Protein AF-A0A7V2S6H6-F1 (afdb_monomer_lite)

Radius of gyration: 12.1 Å; chains: 1; bounding box: 16×15×42 Å

pLDDT: mean 76.77, std 14.17, range [46.44, 91.19]

Sequence (39 aa):
MSKKRQYNHYTKEFKEEAVALVREQGYSVPEAAKSLTYG

Foldseek 3Di:
DPPPPPPPCCDPVLVVQLVCCCVPVVDDSVRSNCVSPVD

Structure (mmCIF, N/CA/C/O backbone):
data_AF-A0A7V2S6H6-F1
#
_entry.id   AF-A0A7V2S6H6-F1
#
loop_
_atom_site.group_PDB
_atom_site.id
_atom_site.type_symbol
_atom_site.label_atom_id
_atom_site.label_alt_id
_atom_site.label_comp_id
_atom_site.label_asym_id
_atom_site.label_entity_id
_atom_site.label_seq_id
_atom_site.pdbx_PDB_ins_code
_atom_site.Cartn_x
_atom_site.Cartn_y
_atom_site.Cartn_z
_atom_site.occupancy
_atom_site.B_iso_or_equiv
_atom_site.auth_seq_id
_atom_site.auth_comp_id
_atom_site.auth_asym_id
_atom_site.auth_atom_id
_atom_site.pdbx_PDB_model_num
ATOM 1 N N . MET A 1 1 ? 3.591 1.373 29.299 1.00 46.44 1 MET A N 1
ATOM 2 C CA . MET A 1 1 ? 2.425 1.544 28.406 1.00 46.44 1 MET A CA 1
ATOM 3 C C . MET A 1 1 ? 2.699 0.806 27.108 1.00 46.44 1 MET A C 1
ATOM 5 O O . MET A 1 1 ? 3.535 1.250 26.332 1.00 46.44 1 MET A O 1
ATOM 9 N N . SER A 1 2 ? 2.073 -0.354 26.903 1.00 53.34 2 SER A N 1
ATOM 10 C CA . SER A 1 2 ? 2.228 -1.128 25.668 1.00 53.34 2 SER A CA 1
ATOM 11 C C . SER A 1 2 ? 1.638 -0.326 24.517 1.00 53.34 2 SER A C 1
ATOM 13 O O . SER A 1 2 ? 0.422 -0.145 24.451 1.00 53.34 2 SER A O 1
ATOM 15 N N . LYS A 1 3 ? 2.504 0.205 23.649 1.00 59.03 3 LYS A N 1
ATOM 16 C CA . LYS A 1 3 ? 2.121 0.893 22.416 1.00 59.03 3 LYS A CA 1
ATOM 17 C C . LYS A 1 3 ? 1.307 -0.125 21.620 1.00 59.03 3 LYS A C 1
ATOM 19 O O . LYS A 1 3 ? 1.877 -1.080 21.093 1.00 59.03 3 LYS A O 1
ATOM 24 N N . LYS A 1 4 ? -0.032 -0.004 21.681 1.00 52.38 4 LYS A N 1
ATOM 25 C CA . LYS A 1 4 ? -0.983 -0.827 20.921 1.00 52.38 4 LYS A CA 1
ATOM 26 C C . LYS A 1 4 ? -0.376 -0.968 19.543 1.00 52.38 4 LYS A C 1
ATOM 28 O O . LYS A 1 4 ? -0.026 0.060 18.964 1.00 52.38 4 LYS A O 1
ATOM 33 N N . ARG A 1 5 ? -0.196 -2.211 19.081 1.00 52.59 5 ARG A N 1
ATOM 34 C CA . ARG A 1 5 ? 0.155 -2.497 17.690 1.00 52.59 5 ARG A CA 1
ATOM 35 C C . ARG A 1 5 ? -0.709 -1.549 16.875 1.00 52.59 5 ARG A C 1
ATOM 37 O O . ARG A 1 5 ? -1.932 -1.692 16.904 1.00 52.59 5 ARG A O 1
ATOM 44 N N . GLN A 1 6 ? -0.105 -0.512 16.297 1.00 52.44 6 GLN A N 1
ATOM 45 C CA . GLN A 1 6 ? -0.784 0.266 15.287 1.00 52.44 6 GLN A CA 1
ATOM 46 C C . GLN A 1 6 ? -0.961 -0.779 14.205 1.00 52.44 6 GLN A C 1
ATOM 48 O O . GLN A 1 6 ? -0.020 -1.125 13.499 1.00 52.44 6 GLN A O 1
ATOM 53 N N . TYR A 1 7 ? -2.119 -1.438 14.203 1.00 53.78 7 TYR A N 1
ATOM 54 C CA . TYR A 1 7 ? -2.569 -2.100 13.009 1.00 53.78 7 TYR A CA 1
ATOM 55 C C . TYR A 1 7 ? 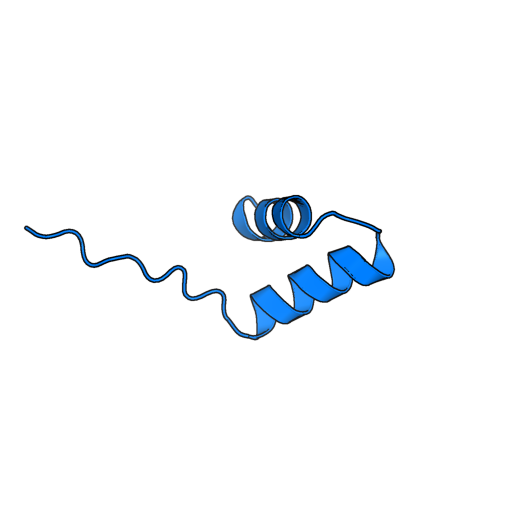-2.565 -0.951 12.023 1.00 53.78 7 TYR A C 1
ATOM 57 O O . TYR A 1 7 ? -3.382 -0.039 12.160 1.00 53.78 7 TYR A O 1
ATOM 65 N N . ASN A 1 8 ? -1.563 -0.923 11.141 1.00 61.75 8 ASN A N 1
ATOM 66 C CA . ASN A 1 8 ? -1.602 -0.127 9.933 1.00 61.75 8 ASN A CA 1
ATOM 67 C C . ASN A 1 8 ? -2.836 -0.647 9.201 1.00 61.75 8 ASN A C 1
ATOM 69 O O . ASN A 1 8 ? -2.766 -1.571 8.390 1.00 61.75 8 ASN A O 1
ATOM 73 N N . HIS A 1 9 ? -3.999 -0.148 9.612 1.00 61.94 9 HIS A N 1
ATOM 74 C CA . HIS A 1 9 ? -5.271 -0.371 8.980 1.00 61.94 9 HIS A CA 1
ATOM 75 C C . HIS A 1 9 ? -5.184 0.462 7.722 1.00 61.94 9 HIS A C 1
ATOM 77 O O . HIS A 1 9 ? -5.706 1.566 7.638 1.00 61.94 9 HIS A O 1
ATOM 83 N N . TYR A 1 10 ? -4.451 -0.081 6.757 1.00 71.00 10 TYR A N 1
ATOM 84 C CA . TYR A 1 10 ? -4.626 0.275 5.376 1.00 71.00 10 TYR A CA 1
ATOM 85 C C . TYR A 1 10 ? -6.103 0.041 5.103 1.00 71.00 10 TYR A C 1
ATOM 87 O O . TYR A 1 10 ? -6.588 -1.101 5.164 1.00 71.00 10 TYR A O 1
ATOM 95 N N . THR A 1 11 ? -6.822 1.148 4.944 1.00 79.88 11 THR A N 1
ATOM 96 C CA . THR A 1 11 ? -8.231 1.142 4.587 1.00 79.88 11 THR A CA 1
ATOM 97 C C . THR A 1 11 ? -8.387 0.352 3.295 1.00 79.88 11 THR A C 1
ATOM 99 O O . THR A 1 11 ? -7.426 0.113 2.557 1.00 79.88 11 THR A O 1
ATOM 102 N N . LYS A 1 12 ? -9.600 -0.133 3.035 1.00 81.38 12 LYS A N 1
ATOM 103 C CA . LYS A 1 12 ? -9.862 -0.851 1.788 1.00 81.38 12 LYS A CA 1
ATOM 104 C C . LYS A 1 12 ? -9.453 0.009 0.582 1.00 81.38 12 LYS A C 1
ATOM 106 O O . LYS A 1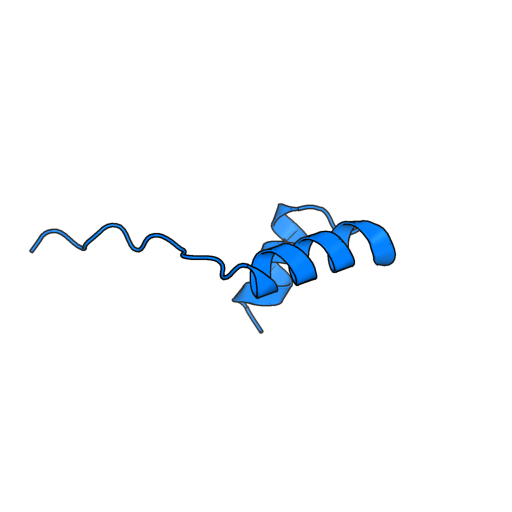 12 ? -8.755 -0.488 -0.290 1.00 81.38 12 LYS A O 1
ATOM 111 N N . GLU A 1 13 ? -9.759 1.301 0.652 1.00 82.31 13 GLU A N 1
ATOM 112 C CA . GLU A 1 13 ? -9.385 2.322 -0.329 1.00 82.31 13 GLU A CA 1
ATOM 113 C C . GLU A 1 13 ? -7.870 2.395 -0.538 1.00 82.31 13 GLU A C 1
ATOM 115 O 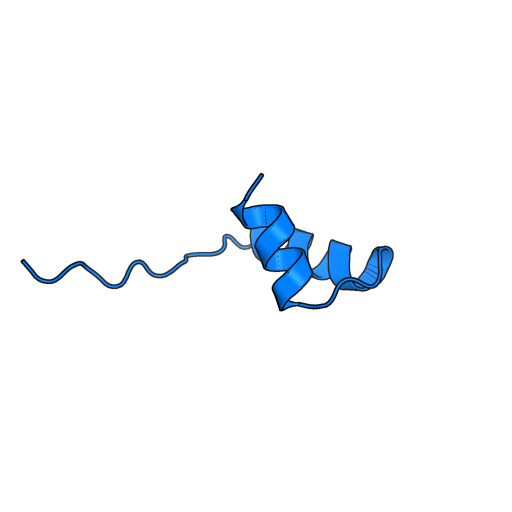O . GLU A 1 13 ? -7.415 2.241 -1.663 1.00 82.31 13 GLU A O 1
ATOM 120 N N . PHE A 1 14 ? -7.076 2.466 0.538 1.00 83.94 14 PHE A N 1
ATOM 121 C CA . PHE A 1 14 ? -5.613 2.453 0.427 1.00 83.94 14 PHE A CA 1
ATOM 122 C C . PHE A 1 14 ? -5.098 1.211 -0.313 1.00 83.94 14 PHE A C 1
ATOM 124 O O . PHE A 1 14 ? -4.157 1.277 -1.100 1.00 83.94 14 PHE A O 1
ATOM 131 N N . LYS A 1 15 ? -5.697 0.043 -0.052 1.00 84.31 15 LYS A N 1
ATOM 132 C CA . LYS A 1 15 ? -5.307 -1.201 -0.729 1.00 84.31 15 LYS A CA 1
ATOM 133 C C . LYS A 1 15 ? -5.720 -1.192 -2.198 1.00 84.31 15 LYS A C 1
ATOM 135 O O . LYS A 1 15 ? -4.966 -1.693 -3.024 1.00 84.31 15 LYS A O 1
ATOM 140 N N . GLU A 1 16 ? -6.892 -0.652 -2.516 1.00 89.06 16 GLU A N 1
ATOM 141 C CA . GLU A 1 16 ? -7.387 -0.530 -3.890 1.00 89.06 16 GLU A CA 1
ATOM 142 C C . GLU A 1 16 ? -6.525 0.444 -4.701 1.00 89.06 16 GLU A C 1
ATOM 144 O O . GLU A 1 16 ? -6.086 0.085 -5.793 1.00 89.06 16 GLU A O 1
ATOM 149 N N . GLU A 1 17 ? -6.165 1.597 -4.134 1.00 87.12 17 GLU A N 1
ATOM 150 C CA . GLU A 1 17 ? -5.235 2.546 -4.752 1.00 87.12 17 GLU A CA 1
ATOM 151 C C . GLU A 1 17 ? -3.841 1.939 -4.929 1.00 87.12 17 GLU A C 1
ATOM 153 O O . GLU A 1 17 ? -3.251 2.047 -6.003 1.00 87.12 17 GLU A O 1
ATOM 158 N N . ALA A 1 18 ? -3.322 1.219 -3.928 1.00 87.94 18 ALA A N 1
ATOM 159 C CA . ALA A 1 18 ? -2.016 0.573 -4.044 1.00 87.94 18 ALA A CA 1
ATOM 160 C C . ALA A 1 18 ? -2.003 -0.462 -5.180 1.00 87.94 18 ALA A C 1
ATOM 162 O O . ALA A 1 18 ? -1.030 -0.562 -5.924 1.00 87.94 18 ALA A O 1
ATOM 163 N N . VAL A 1 19 ? -3.090 -1.223 -5.338 1.00 90.00 19 VAL A N 1
ATOM 164 C CA . VAL A 1 19 ? -3.237 -2.210 -6.415 1.00 90.00 19 VAL A CA 1
ATOM 165 C C . VAL A 1 19 ? -3.397 -1.534 -7.775 1.00 90.00 19 VAL A C 1
ATOM 167 O O . VAL A 1 19 ? -2.828 -2.026 -8.750 1.00 90.00 19 VAL A O 1
ATOM 170 N N . ALA A 1 20 ? -4.123 -0.419 -7.858 1.00 90.81 20 ALA A N 1
ATOM 171 C CA . ALA A 1 20 ? -4.234 0.370 -9.081 1.00 90.81 20 ALA A CA 1
ATOM 172 C C . ALA A 1 20 ? -2.859 0.892 -9.521 1.00 90.81 20 ALA A C 1
ATOM 174 O O . ALA A 1 20 ? -2.451 0.650 -10.652 1.00 90.81 20 ALA A O 1
ATOM 175 N N . LEU A 1 21 ? -2.070 1.463 -8.604 1.00 89.56 21 LEU A N 1
ATOM 176 C CA . LEU A 1 21 ? -0.701 1.913 -8.883 1.00 89.56 21 LEU A CA 1
ATOM 177 C C . LEU A 1 21 ? 0.202 0.776 -9.387 1.00 89.56 21 LEU A C 1
ATOM 179 O O . LEU A 1 21 ? 0.971 0.962 -10.330 1.00 89.56 21 LEU A O 1
ATOM 183 N N . VAL A 1 22 ? 0.089 -0.417 -8.801 1.00 91.19 22 VAL A N 1
ATOM 184 C CA . VAL A 1 22 ? 0.851 -1.596 -9.242 1.00 91.19 22 VAL A CA 1
ATOM 185 C C . VAL A 1 22 ? 0.425 -2.049 -10.643 1.00 91.19 22 VAL A C 1
ATOM 187 O O . VAL A 1 22 ? 1.274 -2.401 -11.458 1.00 91.19 22 VAL A O 1
ATOM 190 N N . ARG A 1 23 ? -0.879 -2.049 -10.944 1.00 91.06 23 ARG A N 1
ATOM 191 C CA . ARG A 1 23 ? -1.412 -2.546 -12.225 1.00 91.06 23 ARG A CA 1
ATOM 192 C C . ARG A 1 23 ? -1.279 -1.543 -13.367 1.00 91.06 23 ARG A C 1
ATOM 194 O O . ARG A 1 23 ? -0.998 -1.961 -14.483 1.00 91.06 23 ARG A O 1
ATOM 201 N N . GLU A 1 24 ? -1.502 -0.261 -13.101 1.00 90.12 24 GLU A N 1
ATOM 202 C CA . GLU A 1 24 ? -1.567 0.789 -14.123 1.00 90.12 24 GLU A CA 1
ATOM 203 C C . GLU A 1 24 ? -0.214 1.452 -14.370 1.00 90.12 24 GLU A C 1
ATOM 205 O O . GLU A 1 24 ? 0.130 1.737 -15.512 1.00 90.12 24 GLU A O 1
ATOM 210 N N . GLN A 1 25 ? 0.571 1.672 -13.314 1.00 85.00 25 GLN A N 1
ATOM 211 C CA . GLN A 1 25 ? 1.859 2.364 -13.407 1.00 85.00 25 GLN A CA 1
ATOM 212 C C . GLN A 1 25 ? 3.061 1.421 -13.258 1.00 85.00 25 GLN A C 1
ATOM 214 O O . GLN A 1 25 ? 4.204 1.847 -13.397 1.00 85.00 25 GLN A O 1
ATOM 219 N N . GLY A 1 26 ? 2.821 0.131 -12.997 1.00 89.25 26 GLY A N 1
ATOM 220 C CA . GLY A 1 26 ? 3.883 -0.868 -12.870 1.00 89.25 26 GLY A CA 1
ATOM 221 C C . GLY A 1 26 ? 4.705 -0.740 -11.585 1.00 89.25 26 GLY A C 1
ATOM 222 O O . GLY A 1 26 ? 5.795 -1.307 -11.504 1.00 89.25 26 GLY A O 1
ATOM 223 N N . TYR A 1 27 ? 4.206 -0.012 -10.579 1.00 88.25 27 TYR A N 1
ATOM 224 C CA . TYR A 1 27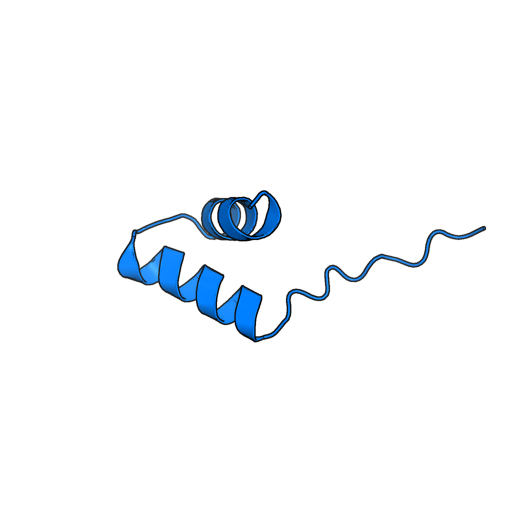 ? 4.873 0.082 -9.282 1.00 88.25 27 TYR A CA 1
ATOM 225 C C . TYR A 1 27 ? 4.978 -1.290 -8.616 1.00 88.25 27 TYR A C 1
ATOM 227 O O . TYR A 1 27 ? 4.104 -2.146 -8.737 1.00 88.25 27 TYR A O 1
ATOM 235 N N . SER A 1 28 ? 6.028 -1.490 -7.825 1.00 85.12 28 SER A N 1
ATOM 236 C CA . SER A 1 28 ? 6.076 -2.630 -6.911 1.00 85.12 28 SER A CA 1
ATOM 237 C C . SER A 1 28 ? 5.161 -2.386 -5.709 1.00 85.12 28 SER A C 1
ATOM 239 O O . SER A 1 28 ? 5.029 -1.259 -5.240 1.00 85.12 28 SER A O 1
ATOM 241 N N . VAL A 1 29 ? 4.565 -3.447 -5.154 1.00 81.38 29 VAL A N 1
ATOM 242 C CA . VAL A 1 29 ? 3.691 -3.388 -3.960 1.00 81.38 29 VAL A CA 1
ATOM 243 C C . VAL A 1 29 ? 4.246 -2.504 -2.819 1.00 81.38 29 VAL A C 1
ATOM 245 O O . VAL A 1 29 ? 3.501 -1.660 -2.318 1.00 81.38 29 VAL A O 1
ATOM 248 N N . PRO A 1 30 ? 5.527 -2.618 -2.400 1.00 83.62 30 PRO A N 1
ATOM 249 C CA . PRO A 1 30 ? 6.089 -1.729 -1.376 1.00 83.62 30 PRO A CA 1
ATOM 250 C C . PRO A 1 30 ? 6.270 -0.272 -1.833 1.00 83.62 30 PRO A C 1
ATOM 252 O O . PRO A 1 30 ? 6.308 0.624 -0.994 1.00 83.62 30 PRO A O 1
ATOM 255 N N . GLU A 1 31 ? 6.402 -0.026 -3.133 1.00 86.69 31 GLU A N 1
ATOM 256 C CA . GLU A 1 31 ? 6.602 1.302 -3.717 1.00 86.69 31 GLU A CA 1
ATOM 257 C C . GLU A 1 31 ? 5.276 2.064 -3.800 1.00 86.69 31 GLU A C 1
ATOM 259 O O . GLU A 1 31 ? 5.185 3.188 -3.315 1.00 86.69 31 GLU A O 1
ATOM 264 N N . ALA A 1 32 ? 4.212 1.396 -4.255 1.00 88.00 32 ALA A N 1
ATOM 265 C CA . ALA A 1 32 ? 2.851 1.926 -4.225 1.00 88.00 32 ALA A CA 1
ATOM 266 C C . ALA A 1 32 ? 2.397 2.260 -2.792 1.00 88.00 32 ALA A C 1
ATOM 268 O O . ALA A 1 32 ? 1.871 3.341 -2.534 1.00 88.00 32 ALA A O 1
ATOM 269 N N . ALA A 1 33 ? 2.673 1.371 -1.832 1.00 83.00 33 ALA A N 1
ATOM 270 C CA . ALA A 1 33 ? 2.349 1.612 -0.427 1.00 83.00 33 ALA A CA 1
ATOM 271 C C . ALA A 1 33 ? 3.116 2.809 0.164 1.00 83.00 33 ALA A C 1
ATOM 273 O O . ALA A 1 33 ? 2.565 3.549 0.980 1.00 83.00 33 ALA A O 1
ATOM 274 N N . LYS A 1 34 ? 4.377 3.019 -0.242 1.00 84.12 34 LYS A N 1
ATOM 275 C CA . LYS A 1 34 ? 5.157 4.197 0.158 1.00 84.12 34 LYS A CA 1
ATOM 276 C C . LYS A 1 34 ? 4.574 5.474 -0.438 1.00 84.12 34 LYS A C 1
ATOM 278 O O . LYS A 1 34 ? 4.360 6.415 0.318 1.00 84.12 34 LYS A O 1
ATOM 283 N N . SER A 1 35 ? 4.264 5.492 -1.732 1.00 83.06 35 SER A N 1
ATOM 284 C CA . SER A 1 35 ? 3.670 6.664 -2.388 1.00 83.06 35 SER A CA 1
ATOM 285 C C . SER A 1 35 ? 2.352 7.098 -1.740 1.00 83.06 35 SER A C 1
ATOM 287 O O . SER A 1 35 ? 2.128 8.290 -1.586 1.00 83.06 35 SER A O 1
ATOM 289 N N . LEU A 1 36 ? 1.526 6.150 -1.283 1.00 80.62 36 LEU A N 1
ATOM 290 C CA . LEU A 1 36 ? 0.252 6.437 -0.606 1.00 80.62 36 LEU A CA 1
ATOM 291 C C . LEU A 1 36 ? 0.383 6.749 0.897 1.00 80.62 36 LEU A C 1
ATOM 293 O O . LEU A 1 36 ? -0.571 7.211 1.509 1.00 80.62 36 LEU A O 1
ATOM 297 N N . THR A 1 37 ? 1.529 6.448 1.520 1.00 74.88 37 THR A N 1
ATOM 298 C CA . THR A 1 37 ? 1.770 6.685 2.961 1.00 74.88 37 THR A CA 1
ATOM 299 C C . THR A 1 37 ? 2.562 7.967 3.225 1.00 74.88 37 THR A C 1
ATOM 301 O O . THR A 1 37 ? 2.426 8.556 4.293 1.00 74.88 37 THR A O 1
ATOM 304 N N . TYR A 1 38 ? 3.435 8.365 2.297 1.00 65.12 38 TYR A N 1
ATOM 305 C CA . TYR A 1 38 ? 4.300 9.545 2.424 1.00 65.12 38 TYR A CA 1
ATOM 306 C C . TYR A 1 38 ? 3.760 10.786 1.688 1.00 65.12 38 TYR A C 1
ATOM 308 O O . TYR A 1 38 ? 4.465 11.795 1.638 1.00 65.12 38 TYR A O 1
ATOM 316 N N . GLY A 1 39 ? 2.551 10.701 1.121 1.00 52.59 39 GLY A N 1
ATOM 317 C CA . 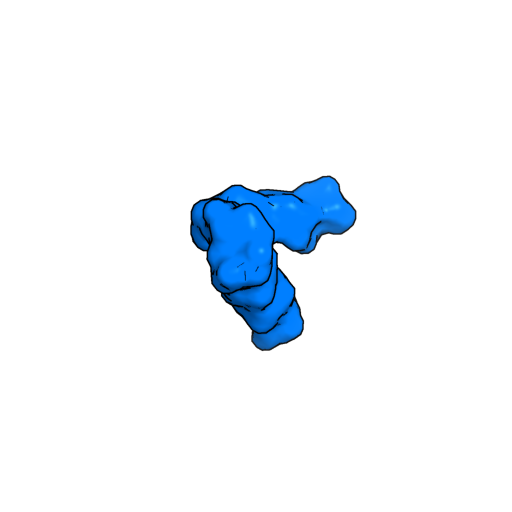GLY A 1 39 ? 1.804 11.816 0.527 1.00 52.5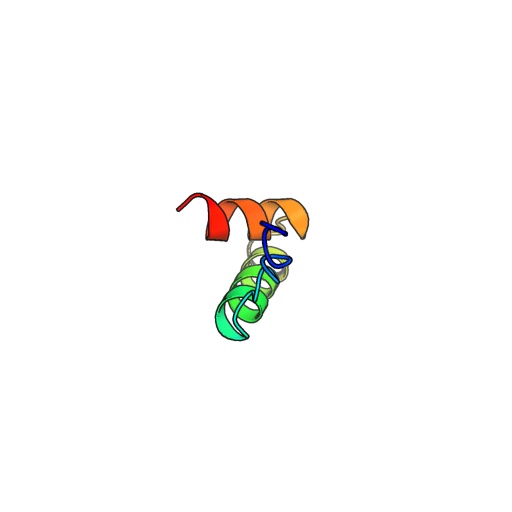9 39 GLY A CA 1
ATOM 318 C C . GLY A 1 39 ? 0.842 12.468 1.508 1.00 52.59 39 GLY A C 1
ATOM 319 O O . GLY A 1 39 ? 0.324 11.745 2.388 1.00 52.59 39 GLY A O 1
#

Secondary structure (DSSP, 8-state):
-----------HHHHHHHHHHHHHS---HHHHHHHHH--